Protein AF-A0A7W9JCG9-F1 (afdb_monomer_lite)

Sequence (90 aa):
MIESADEFVRLRTSDDPAEFRRAAHEPAGVDTWLEVIDRFPEMRVWVAHNKTVPLAVLELLRHDADERVQRMVLEKRSWARAHPDDTSRK

Secondary structure (DSSP, 8-state):
-B--HHHHHHHHT-S-HHHHHHHHHS-B-HHHHHHHHHH-GGGHHHHHH-TT--HHHHHHHTT-S-HHHHHHHHT-HHHHHH-GGG----

Radius of gyration: 12.91 Å; chains: 1; bounding box: 24×22×38 Å

pLDDT: mean 92.04, std 8.45, range [44.88, 97.56]

Structure (mmCIF, N/CA/C/O backbone):
data_AF-A0A7W9JCG9-F1
#
_entry.id   AF-A0A7W9JCG9-F1
#
loop_
_atom_site.group_PDB
_atom_site.id
_atom_site.type_symbol
_atom_site.label_atom_id
_atom_site.label_alt_id
_atom_site.label_comp_id
_atom_site.label_asym_id
_atom_site.label_entity_id
_atom_site.label_seq_id
_atom_site.pdbx_PDB_ins_code
_atom_site.Cartn_x
_atom_site.Cartn_y
_atom_site.Cartn_z
_atom_site.occupancy
_atom_site.B_iso_or_equiv
_atom_site.auth_seq_id
_atom_site.auth_comp_id
_atom_site.auth_asym_id
_atom_site.auth_atom_id
_atom_site.pdbx_PDB_model_num
ATOM 1 N N . MET A 1 1 ? 7.730 -0.048 13.696 1.00 87.00 1 MET A N 1
ATOM 2 C CA . MET A 1 1 ? 7.409 -0.808 12.476 1.00 87.00 1 MET A CA 1
ATOM 3 C C . MET A 1 1 ? 5.959 -1.245 12.603 1.00 87.00 1 MET A C 1
ATOM 5 O O . MET A 1 1 ? 5.534 -1.443 13.732 1.00 87.00 1 MET A O 1
ATOM 9 N N . ILE A 1 2 ? 5.202 -1.343 11.512 1.00 92.75 2 ILE A N 1
ATOM 10 C CA . ILE A 1 2 ? 3.865 -1.955 11.533 1.00 92.75 2 ILE A CA 1
ATOM 11 C C . ILE A 1 2 ? 4.057 -3.466 11.445 1.00 92.75 2 ILE A C 1
ATOM 13 O O . ILE A 1 2 ? 4.760 -3.937 10.549 1.00 92.75 2 ILE A O 1
ATOM 17 N N . GLU A 1 3 ? 3.479 -4.204 12.387 1.00 93.38 3 GLU A N 1
ATOM 18 C CA . GLU A 1 3 ? 3.788 -5.622 12.595 1.00 93.38 3 GLU A CA 1
ATOM 19 C C . GLU A 1 3 ? 2.774 -6.564 11.935 1.00 93.38 3 GLU A C 1
ATOM 21 O O . GLU A 1 3 ? 3.085 -7.729 11.704 1.00 93.38 3 GLU A O 1
ATOM 26 N N . SER A 1 4 ? 1.575 -6.080 11.588 1.00 96.38 4 SER A N 1
ATOM 27 C CA . SER A 1 4 ? 0.534 -6.906 10.956 1.00 96.38 4 SER A CA 1
ATOM 28 C C . SER A 1 4 ? -0.393 -6.122 10.026 1.00 96.38 4 SER A C 1
ATOM 30 O O . SER A 1 4 ? -0.507 -4.894 10.116 1.00 96.38 4 SER A O 1
ATOM 32 N N . ALA A 1 5 ? -1.083 -6.845 9.138 1.00 96.00 5 ALA A N 1
ATOM 33 C CA . ALA A 1 5 ? -2.075 -6.256 8.246 1.00 96.00 5 ALA A CA 1
ATOM 34 C C . ALA A 1 5 ? -3.247 -5.644 9.025 1.00 96.00 5 ALA A C 1
ATOM 36 O O . ALA A 1 5 ? -3.640 -4.511 8.756 1.00 96.00 5 ALA A O 1
ATOM 37 N N . ASP A 1 6 ? -3.751 -6.345 10.044 1.00 96.81 6 ASP A N 1
ATOM 38 C CA . ASP A 1 6 ? -4.822 -5.845 10.910 1.00 96.81 6 ASP A CA 1
ATOM 39 C C . ASP A 1 6 ? -4.413 -4.560 11.648 1.00 96.81 6 ASP A C 1
ATOM 41 O O . ASP A 1 6 ? -5.212 -3.626 11.754 1.00 96.81 6 ASP A O 1
ATOM 45 N N . GLU A 1 7 ? -3.158 -4.462 12.108 1.00 96.31 7 GLU A N 1
ATOM 46 C CA . GLU A 1 7 ? -2.645 -3.224 12.702 1.00 96.31 7 GLU A CA 1
ATOM 47 C C . GLU A 1 7 ? -2.660 -2.079 11.684 1.00 96.31 7 GLU A C 1
ATOM 49 O O . GLU A 1 7 ? -3.139 -0.990 12.007 1.00 96.31 7 GLU A O 1
ATOM 54 N N . PHE A 1 8 ? -2.185 -2.312 10.455 1.00 95.50 8 PHE A N 1
ATOM 55 C CA . PHE A 1 8 ? -2.208 -1.295 9.403 1.00 95.50 8 PHE A CA 1
ATOM 56 C C . PHE A 1 8 ? -3.625 -0.767 9.166 1.00 95.50 8 PHE A C 1
ATOM 58 O O . PHE A 1 8 ? -3.831 0.449 9.159 1.00 95.50 8 PHE A O 1
ATOM 65 N N . VAL A 1 9 ? -4.599 -1.670 9.011 1.00 95.62 9 VAL A N 1
ATOM 66 C CA . VAL A 1 9 ? -6.002 -1.303 8.787 1.00 95.62 9 VAL A CA 1
ATOM 67 C C . VAL A 1 9 ? -6.540 -0.503 9.964 1.00 95.62 9 VAL A C 1
ATOM 69 O O . VAL A 1 9 ? -7.041 0.601 9.755 1.00 95.62 9 VAL A O 1
ATOM 72 N N . ARG A 1 10 ? -6.348 -0.991 11.198 1.00 96.19 10 ARG A N 1
ATOM 73 C CA . ARG A 1 10 ? -6.789 -0.300 12.418 1.00 96.19 10 ARG A CA 1
ATOM 74 C C . ARG A 1 10 ? -6.234 1.120 12.496 1.00 96.19 10 ARG A C 1
ATOM 76 O O . ARG A 1 10 ? -6.983 2.050 12.775 1.00 96.19 10 ARG A O 1
ATOM 83 N N . LEU A 1 11 ? -4.938 1.299 12.233 1.00 94.88 11 LEU A N 1
ATOM 84 C CA . LEU A 1 11 ? -4.296 2.615 12.246 1.00 94.88 11 LEU A CA 1
ATOM 85 C C . LEU A 1 11 ? -4.825 3.519 11.119 1.00 94.88 11 LEU A C 1
ATOM 87 O O . LEU A 1 11 ? -4.964 4.726 11.306 1.00 94.88 11 LEU A O 1
ATOM 91 N N . ARG A 1 12 ? -5.122 2.959 9.940 1.00 93.75 12 ARG A N 1
ATOM 92 C CA . ARG A 1 12 ? -5.638 3.705 8.781 1.00 93.75 12 ARG A CA 1
ATOM 93 C C . ARG A 1 12 ? -7.075 4.181 8.970 1.00 93.75 12 ARG A C 1
ATOM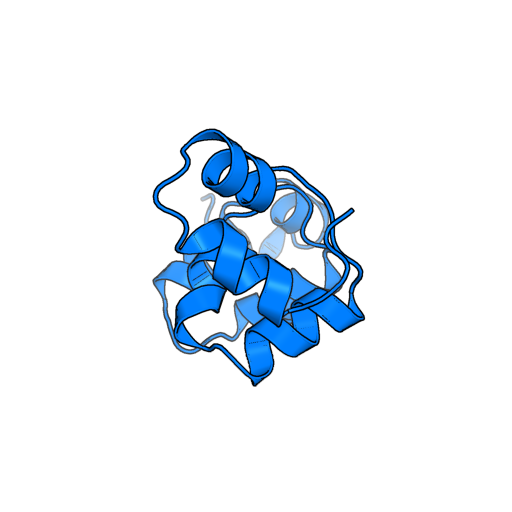 95 O O . ARG A 1 12 ? -7.425 5.232 8.439 1.00 93.75 12 ARG A O 1
ATOM 102 N N . THR A 1 13 ? -7.881 3.422 9.701 1.00 93.25 13 THR A N 1
ATOM 103 C CA . THR A 1 13 ? -9.284 3.737 9.998 1.00 93.25 13 THR A CA 1
ATOM 104 C C . THR A 1 13 ? -9.473 4.388 11.365 1.00 93.25 13 THR A C 1
ATOM 106 O O . THR A 1 13 ? -10.609 4.588 11.779 1.00 93.25 13 THR A O 1
ATOM 109 N N . SER A 1 14 ? -8.389 4.676 12.087 1.00 94.56 14 SER A N 1
ATOM 110 C CA . SER A 1 14 ? -8.458 5.326 13.392 1.00 94.56 14 SER A CA 1
ATOM 111 C C . SER A 1 14 ? -8.849 6.796 13.258 1.00 94.56 14 SER A C 1
ATOM 113 O O . SER A 1 14 ? -8.347 7.506 12.381 1.00 94.56 14 SER A O 1
ATOM 115 N N . ASP A 1 15 ? -9.697 7.260 14.174 1.00 94.12 15 ASP A N 1
ATOM 116 C CA . ASP A 1 15 ? -10.033 8.677 14.331 1.00 94.12 15 ASP A CA 1
ATOM 117 C C . ASP A 1 15 ? -8.889 9.480 14.973 1.00 94.12 15 ASP A C 1
ATOM 119 O O . ASP A 1 15 ? -8.913 10.712 14.945 1.00 94.12 15 ASP A O 1
ATOM 123 N N . ASP A 1 16 ? -7.874 8.812 15.538 1.00 95.44 16 ASP A N 1
ATOM 124 C CA . ASP A 1 16 ? -6.685 9.477 16.065 1.00 95.44 16 ASP A CA 1
ATOM 125 C C . ASP A 1 16 ? -5.765 9.928 14.909 1.00 95.44 16 ASP A C 1
ATOM 127 O O . ASP A 1 16 ? -5.166 9.096 14.210 1.00 95.44 16 ASP A O 1
ATOM 131 N N . PRO A 1 17 ? -5.556 11.249 14.718 1.00 92.19 17 PRO A N 1
ATOM 132 C CA . PRO A 1 17 ? -4.669 11.757 13.678 1.00 92.19 17 PRO A CA 1
ATOM 133 C C . PRO A 1 17 ? -3.220 11.272 13.816 1.00 92.19 17 PRO A C 1
ATOM 135 O O . PRO A 1 17 ? -2.490 11.253 12.821 1.00 92.19 17 PRO A O 1
ATOM 138 N N . ALA A 1 18 ? -2.764 10.926 15.023 1.00 92.69 18 ALA A N 1
ATOM 139 C CA . ALA A 1 18 ? -1.432 10.385 15.256 1.00 92.69 18 ALA A CA 1
ATOM 140 C C . ALA A 1 18 ? -1.310 8.954 14.716 1.00 92.69 18 ALA A C 1
ATOM 142 O O . ALA A 1 18 ? -0.371 8.675 13.967 1.00 92.69 18 ALA A O 1
ATOM 143 N N . GLU A 1 19 ? -2.277 8.081 15.013 1.00 93.12 19 GLU A N 1
ATOM 144 C CA . GLU A 1 19 ? -2.335 6.715 14.471 1.00 93.12 19 GLU A CA 1
ATOM 145 C C . GLU A 1 19 ? -2.482 6.728 12.943 1.00 93.12 19 GLU A C 1
ATOM 147 O O . GLU A 1 19 ? -1.733 6.054 12.229 1.00 93.12 19 GLU A O 1
ATOM 152 N N . PHE A 1 20 ? -3.354 7.592 12.422 1.00 90.50 20 PHE A N 1
ATOM 153 C CA . PHE A 1 20 ? -3.513 7.773 10.984 1.00 90.50 20 PHE A CA 1
ATOM 154 C C . PHE A 1 20 ? -2.209 8.243 10.324 1.00 90.50 20 PHE A C 1
ATOM 156 O O . PHE A 1 20 ? -1.799 7.728 9.284 1.00 90.50 20 PHE A O 1
ATOM 163 N N . ARG A 1 21 ? -1.490 9.211 10.899 1.00 89.00 21 ARG A N 1
ATOM 164 C CA . ARG A 1 21 ? -0.190 9.623 10.336 1.00 89.00 21 ARG A CA 1
ATOM 165 C C . ARG A 1 21 ? 0.847 8.508 10.429 1.00 89.00 21 ARG A C 1
ATOM 167 O O . ARG A 1 21 ? 1.607 8.327 9.478 1.00 89.00 21 ARG A O 1
ATOM 174 N N . ARG A 1 22 ? 0.857 7.743 11.522 1.00 91.25 22 ARG A N 1
ATOM 175 C CA . ARG A 1 22 ? 1.765 6.607 11.731 1.00 91.25 22 ARG A CA 1
ATOM 176 C C . ARG A 1 22 ? 1.640 5.585 10.596 1.00 91.25 22 ARG A C 1
ATOM 178 O O . ARG A 1 22 ? 2.644 5.290 9.952 1.00 91.25 22 ARG A O 1
ATOM 185 N N . ALA A 1 23 ? 0.420 5.177 10.236 1.00 89.69 23 ALA A N 1
ATOM 186 C CA . ALA A 1 23 ? 0.180 4.249 9.121 1.00 89.69 23 ALA A CA 1
ATOM 187 C C . ALA A 1 23 ? 0.715 4.729 7.757 1.00 89.69 23 ALA A C 1
ATOM 189 O O . ALA A 1 23 ? 1.017 3.916 6.887 1.00 89.69 23 ALA A O 1
ATOM 190 N N . ALA A 1 24 ? 0.833 6.041 7.537 1.00 87.38 24 ALA A N 1
ATOM 191 C CA . ALA A 1 24 ? 1.308 6.590 6.265 1.00 87.38 24 ALA A CA 1
ATOM 192 C C . ALA A 1 24 ? 2.845 6.623 6.137 1.00 87.38 24 ALA A C 1
ATOM 194 O O . ALA A 1 24 ? 3.367 6.759 5.024 1.00 87.38 24 ALA A O 1
ATOM 195 N N . HIS A 1 25 ? 3.565 6.550 7.260 1.00 87.56 25 HIS A N 1
ATOM 196 C CA . HIS A 1 25 ? 5.007 6.804 7.329 1.00 87.56 25 HIS A CA 1
ATOM 197 C C . HIS A 1 25 ? 5.821 5.646 7.887 1.00 87.56 25 HIS A C 1
ATOM 199 O O . HIS A 1 25 ? 7.019 5.571 7.616 1.00 87.56 25 HIS A O 1
ATOM 205 N N . GLU A 1 26 ? 5.207 4.776 8.674 1.00 91.38 26 GLU A N 1
ATOM 206 C CA . GLU A 1 26 ? 5.917 3.683 9.306 1.00 91.38 26 GLU A CA 1
ATOM 207 C C . GLU A 1 26 ? 6.080 2.497 8.340 1.00 91.38 26 GLU A C 1
ATOM 209 O O . GLU A 1 26 ? 5.124 2.145 7.640 1.00 91.38 26 GLU A O 1
ATOM 214 N N . PRO A 1 27 ? 7.281 1.890 8.266 1.00 92.12 27 PRO A N 1
ATOM 215 C CA . PRO A 1 27 ? 7.509 0.718 7.434 1.00 92.12 27 PRO A CA 1
ATOM 216 C C . PRO A 1 27 ? 6.828 -0.519 8.012 1.00 92.12 27 PRO A C 1
ATOM 218 O O . PRO A 1 27 ? 6.731 -0.669 9.231 1.00 92.12 27 PRO A O 1
ATOM 221 N N . ALA A 1 28 ? 6.453 -1.428 7.118 1.00 94.31 28 ALA A N 1
ATOM 222 C CA . ALA A 1 28 ? 6.036 -2.793 7.421 1.00 94.31 28 ALA A CA 1
ATOM 223 C C . ALA A 1 28 ? 6.886 -3.785 6.611 1.00 94.31 28 ALA A C 1
ATOM 225 O O . ALA A 1 28 ? 7.506 -3.402 5.609 1.00 94.31 28 ALA A O 1
ATOM 226 N N . GLY A 1 29 ? 6.908 -5.046 7.043 1.00 94.44 29 GLY A N 1
ATOM 227 C CA . GLY A 1 29 ? 7.544 -6.129 6.295 1.00 94.44 29 GLY A CA 1
ATOM 228 C C . GLY A 1 29 ? 6.860 -6.380 4.948 1.00 94.44 29 GLY A C 1
ATOM 229 O O . GLY A 1 29 ? 5.703 -6.010 4.750 1.00 94.44 29 GLY A O 1
ATOM 230 N N . VAL A 1 30 ? 7.571 -7.019 4.012 1.00 95.06 30 VAL A N 1
ATOM 231 C CA . VAL A 1 30 ? 6.992 -7.406 2.710 1.00 95.06 30 VAL A CA 1
ATOM 232 C C . VAL A 1 30 ? 5.773 -8.299 2.926 1.00 95.06 30 VAL A C 1
ATOM 234 O O . VAL A 1 30 ? 4.715 -7.984 2.395 1.00 95.06 30 VAL A O 1
ATOM 237 N N . ASP A 1 31 ? 5.890 -9.329 3.768 1.00 95.81 31 ASP A N 1
ATOM 238 C CA . ASP A 1 31 ? 4.791 -10.257 4.061 1.00 95.81 31 ASP A CA 1
ATOM 239 C C . ASP A 1 31 ? 3.563 -9.534 4.624 1.00 95.81 31 ASP A C 1
ATOM 241 O O . ASP A 1 31 ? 2.444 -9.792 4.192 1.00 95.81 31 ASP A O 1
ATOM 245 N N . THR A 1 32 ? 3.771 -8.544 5.498 1.00 96.69 32 THR A N 1
ATOM 246 C CA . THR A 1 32 ? 2.693 -7.702 6.029 1.00 96.69 32 THR A CA 1
ATOM 247 C C . THR A 1 32 ? 1.972 -6.937 4.919 1.00 96.69 32 THR A C 1
ATOM 249 O O . THR A 1 32 ? 0.747 -6.877 4.905 1.00 96.69 32 THR A O 1
ATOM 252 N N . TRP A 1 33 ? 2.702 -6.357 3.961 1.00 96.44 33 TRP A N 1
ATOM 253 C CA . TRP A 1 33 ? 2.076 -5.656 2.837 1.00 96.44 33 TRP A CA 1
ATOM 254 C C . TRP A 1 33 ? 1.323 -6.595 1.899 1.00 96.44 33 TRP A C 1
ATOM 256 O O . TRP A 1 33 ? 0.242 -6.239 1.434 1.00 96.44 33 TRP A O 1
ATOM 266 N N . LEU A 1 34 ? 1.882 -7.775 1.625 1.00 95.69 34 LEU A N 1
ATOM 267 C CA . LEU A 1 34 ? 1.218 -8.798 0.817 1.00 95.69 34 LEU A CA 1
ATOM 268 C C . LEU A 1 34 ? -0.090 -9.237 1.472 1.00 95.69 34 LEU A C 1
ATOM 270 O O . LEU A 1 34 ? -1.122 -9.293 0.810 1.00 95.69 34 LEU A O 1
ATOM 274 N N . GLU A 1 35 ? -0.059 -9.450 2.784 1.00 97.25 35 GLU A N 1
ATOM 275 C CA . GLU A 1 35 ? -1.236 -9.790 3.571 1.00 97.25 35 GLU A CA 1
ATOM 276 C C . GLU A 1 35 ? -2.300 -8.678 3.525 1.00 97.25 35 GLU A C 1
ATOM 278 O O . GLU A 1 35 ? -3.483 -8.978 3.363 1.00 97.25 35 GLU A O 1
ATOM 283 N N . VAL A 1 36 ? -1.909 -7.394 3.584 1.00 96.50 36 VAL A N 1
ATOM 284 C CA . VAL A 1 36 ? -2.853 -6.271 3.407 1.00 96.50 36 VAL A CA 1
ATOM 285 C C . VAL A 1 36 ? -3.513 -6.314 2.028 1.00 96.50 36 VAL A C 1
ATOM 287 O O . VAL A 1 36 ? -4.725 -6.144 1.925 1.00 96.50 36 VAL A O 1
ATOM 290 N N . ILE A 1 37 ? -2.734 -6.530 0.967 1.00 95.56 37 ILE A N 1
ATOM 291 C CA . ILE A 1 37 ? -3.236 -6.531 -0.416 1.00 95.56 37 ILE A CA 1
ATOM 292 C C . ILE A 1 37 ? -4.217 -7.683 -0.655 1.00 95.56 37 ILE A C 1
ATOM 294 O O . ILE A 1 37 ? -5.214 -7.497 -1.363 1.00 95.56 37 ILE A O 1
ATOM 298 N N . ASP A 1 38 ? -3.931 -8.849 -0.080 1.00 95.81 38 ASP A N 1
ATOM 299 C CA . ASP A 1 38 ? -4.753 -10.048 -0.214 1.00 95.81 38 ASP A CA 1
ATOM 300 C C . ASP A 1 38 ? -6.051 -9.940 0.599 1.00 95.81 38 ASP A C 1
ATOM 302 O O . ASP A 1 38 ? -7.145 -10.093 0.054 1.00 95.81 38 ASP A O 1
ATOM 306 N N . ARG A 1 39 ? -5.946 -9.587 1.888 1.00 97.56 39 ARG A N 1
ATOM 307 C CA . ARG A 1 39 ? -7.082 -9.591 2.825 1.00 97.56 39 ARG A CA 1
ATOM 308 C C . ARG A 1 39 ? -7.952 -8.337 2.763 1.00 97.56 39 ARG A C 1
ATOM 310 O O . ARG A 1 39 ? -9.142 -8.429 3.053 1.00 97.56 39 ARG A O 1
ATOM 317 N N . PHE A 1 40 ? -7.382 -7.186 2.402 1.00 96.44 40 PHE A N 1
ATOM 318 C CA . PHE A 1 40 ? -8.057 -5.882 2.451 1.00 96.44 40 PHE A CA 1
ATOM 319 C C . PHE A 1 40 ? -7.912 -5.122 1.118 1.00 96.44 40 PHE A C 1
ATOM 321 O O . PHE A 1 40 ? -7.134 -4.165 1.015 1.00 96.44 40 PHE A O 1
ATOM 328 N N . PRO A 1 41 ? -8.642 -5.522 0.058 1.00 94.25 41 PRO A N 1
ATOM 329 C CA . PRO A 1 41 ? -8.543 -4.897 -1.262 1.00 94.25 41 PRO A CA 1
ATOM 330 C C . PRO A 1 41 ? -8.777 -3.378 -1.269 1.00 94.25 41 PRO A C 1
ATOM 332 O O . PRO A 1 41 ? -8.126 -2.645 -2.012 1.00 94.25 41 PRO A O 1
ATOM 335 N N . GLU A 1 42 ? -9.652 -2.880 -0.399 1.00 94.12 42 GLU A N 1
ATOM 336 C CA . GLU A 1 42 ? -9.940 -1.457 -0.211 1.00 94.12 42 GLU A CA 1
ATOM 337 C C . GLU A 1 42 ? -8.737 -0.658 0.320 1.00 94.12 42 GLU A C 1
ATOM 339 O O . GLU A 1 42 ? -8.675 0.565 0.173 1.00 94.12 42 GLU A O 1
ATOM 344 N N . MET A 1 43 ? -7.750 -1.343 0.904 1.00 95.69 43 MET A N 1
ATOM 345 C CA . MET A 1 43 ? -6.553 -0.735 1.480 1.00 95.69 43 MET A CA 1
ATOM 346 C C . MET A 1 43 ? -5.396 -0.611 0.489 1.00 95.69 43 MET A C 1
ATOM 348 O O . MET A 1 43 ? -4.437 0.115 0.760 1.00 95.69 43 MET A O 1
ATOM 352 N N . ARG A 1 44 ? -5.484 -1.233 -0.692 1.00 96.25 44 ARG A N 1
ATOM 353 C CA . ARG A 1 44 ? -4.412 -1.235 -1.706 1.00 96.25 44 ARG A CA 1
ATOM 354 C C . ARG A 1 44 ? -4.016 0.161 -2.172 1.00 96.25 44 ARG A C 1
ATOM 356 O O . ARG A 1 44 ? -2.833 0.429 -2.373 1.00 96.25 44 ARG A O 1
ATOM 363 N N . VAL A 1 45 ? -4.975 1.085 -2.257 1.00 95.44 45 VAL A N 1
ATOM 364 C CA . VAL A 1 45 ? -4.704 2.499 -2.569 1.00 95.44 45 VAL A CA 1
ATOM 365 C C . VAL A 1 45 ? -3.828 3.161 -1.503 1.00 95.44 45 VAL A C 1
ATOM 367 O O . VAL A 1 45 ? -2.929 3.940 -1.820 1.00 95.44 45 VAL A O 1
ATOM 370 N N . TRP A 1 46 ? -4.021 2.806 -0.231 1.00 94.88 46 TRP A N 1
ATOM 371 C CA . TRP A 1 46 ? -3.214 3.319 0.872 1.00 94.88 46 TRP A CA 1
ATOM 372 C C . TRP A 1 46 ? -1.827 2.687 0.907 1.00 94.88 46 TRP A C 1
ATOM 374 O O . TRP A 1 46 ? -0.855 3.393 1.184 1.00 94.88 46 TRP A O 1
ATOM 384 N N . VAL A 1 47 ? -1.717 1.402 0.556 1.00 95.38 47 VAL A N 1
ATOM 385 C CA . VAL A 1 47 ? -0.423 0.741 0.339 1.00 95.38 47 VAL A CA 1
ATOM 386 C C . VAL A 1 47 ? 0.328 1.459 -0.786 1.00 95.38 47 VAL A C 1
ATOM 388 O O . VAL A 1 47 ? 1.427 1.962 -0.568 1.00 95.38 47 VAL A O 1
ATOM 391 N N . ALA A 1 48 ? -0.294 1.658 -1.951 1.00 94.94 48 ALA A N 1
ATOM 392 C CA . ALA A 1 48 ? 0.303 2.418 -3.049 1.00 94.94 48 ALA A CA 1
ATOM 393 C C . ALA A 1 48 ? 0.647 3.866 -2.659 1.00 94.94 48 ALA A C 1
ATOM 395 O O . ALA A 1 48 ? 1.605 4.431 -3.177 1.00 94.94 48 ALA A O 1
ATOM 396 N N . HIS A 1 49 ? -0.058 4.493 -1.718 1.00 91.75 49 HIS A N 1
ATOM 397 C CA . HIS A 1 49 ? 0.305 5.826 -1.230 1.00 91.75 49 HIS A CA 1
ATOM 398 C C . HIS A 1 49 ? 1.533 5.818 -0.304 1.00 91.75 49 HIS A C 1
ATOM 400 O O . HIS A 1 49 ? 2.312 6.778 -0.296 1.00 91.75 49 HIS A O 1
ATOM 406 N N . ASN A 1 50 ? 1.744 4.753 0.471 1.00 91.19 50 ASN A N 1
ATOM 407 C CA . ASN A 1 50 ? 2.775 4.721 1.502 1.00 91.19 50 ASN A CA 1
ATOM 408 C C . ASN A 1 50 ? 4.194 4.825 0.886 1.00 91.19 50 ASN A C 1
ATOM 410 O O . ASN A 1 50 ? 4.514 4.289 -0.183 1.00 91.19 50 ASN A O 1
ATOM 414 N N . LYS A 1 51 ? 5.048 5.636 1.522 1.00 86.50 51 LYS A N 1
ATOM 415 C CA . LYS A 1 51 ? 6.400 5.965 1.031 1.00 86.50 51 LYS A CA 1
ATOM 416 C C . LYS A 1 51 ? 7.431 4.876 1.320 1.00 86.50 51 LYS A C 1
ATOM 418 O O . LYS A 1 51 ? 8.491 4.883 0.704 1.00 86.50 51 LYS A O 1
ATOM 423 N N . THR A 1 52 ? 7.128 3.993 2.263 1.00 90.62 52 THR A N 1
ATOM 424 C CA . THR A 1 52 ? 8.015 2.928 2.742 1.00 90.62 52 THR A CA 1
ATOM 425 C C . THR A 1 52 ? 7.742 1.580 2.085 1.00 90.62 52 THR A C 1
ATOM 427 O O . THR A 1 52 ? 8.438 0.612 2.378 1.00 90.62 52 THR A O 1
ATOM 430 N N . VAL A 1 53 ? 6.753 1.514 1.187 1.00 94.12 53 VAL A N 1
ATOM 431 C CA . VAL A 1 53 ? 6.392 0.275 0.498 1.00 94.12 53 VAL A CA 1
ATOM 432 C C . VAL A 1 53 ? 7.564 -0.238 -0.345 1.00 94.12 53 VAL A C 1
ATOM 434 O O . VAL A 1 53 ? 8.088 0.514 -1.178 1.00 94.12 53 VAL A O 1
ATOM 437 N N . PRO A 1 54 ? 7.977 -1.503 -0.149 1.00 94.94 54 PRO A N 1
ATOM 438 C CA . PRO A 1 54 ? 9.036 -2.133 -0.929 1.00 94.94 54 PRO A CA 1
ATOM 439 C C . PRO A 1 54 ? 8.699 -2.227 -2.422 1.00 94.94 54 PRO A C 1
ATOM 441 O O . PRO A 1 54 ? 7.539 -2.385 -2.796 1.00 94.94 54 PRO A O 1
ATOM 444 N N . LEU A 1 55 ? 9.724 -2.206 -3.282 1.00 94.62 55 LEU A N 1
ATOM 445 C CA . LEU A 1 55 ? 9.547 -2.294 -4.738 1.00 94.62 55 LEU A CA 1
ATOM 446 C C . LEU A 1 55 ? 8.781 -3.558 -5.167 1.00 94.62 55 LEU A C 1
ATOM 448 O O . LEU A 1 55 ? 7.870 -3.440 -5.974 1.00 94.62 55 LEU A O 1
ATOM 452 N N . ALA A 1 56 ? 9.067 -4.714 -4.560 1.00 94.94 56 ALA A N 1
ATOM 453 C CA . ALA A 1 56 ? 8.376 -5.976 -4.856 1.00 94.94 56 ALA A CA 1
ATOM 454 C C . ALA A 1 56 ? 6.850 -5.892 -4.656 1.00 94.94 56 ALA A C 1
ATOM 456 O O . ALA A 1 56 ? 6.074 -6.502 -5.383 1.00 94.94 56 ALA A O 1
ATOM 457 N N . VAL A 1 57 ? 6.397 -5.091 -3.688 1.00 96.69 57 VAL A N 1
ATOM 458 C CA . VAL A 1 57 ? 4.967 -4.857 -3.456 1.00 96.69 57 VAL A CA 1
ATOM 459 C C . VAL A 1 57 ? 4.393 -3.929 -4.533 1.00 96.69 57 VAL A C 1
ATOM 461 O O . VAL A 1 57 ? 3.276 -4.131 -4.998 1.00 96.69 57 VAL A O 1
ATOM 464 N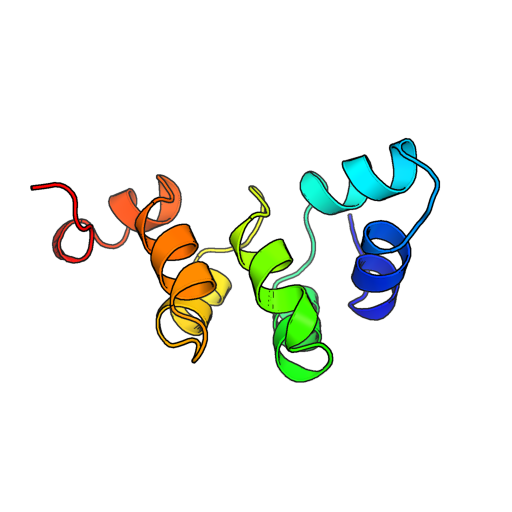 N . LEU A 1 58 ? 5.160 -2.924 -4.969 1.00 96.06 58 LEU A N 1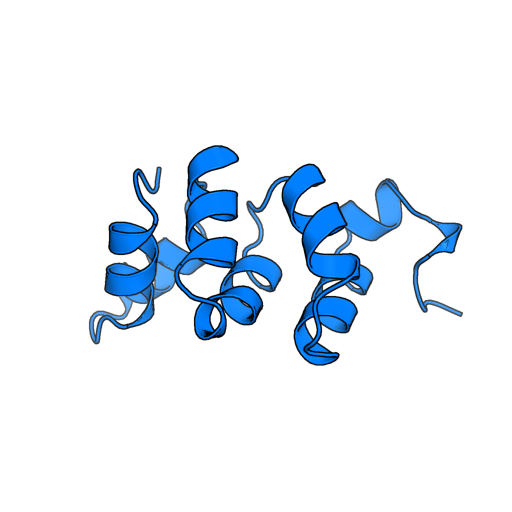
ATOM 465 C CA . LEU A 1 58 ? 4.759 -2.036 -6.066 1.00 96.06 58 LEU A CA 1
ATOM 466 C C . LEU A 1 58 ? 4.633 -2.786 -7.399 1.00 96.06 58 LEU A C 1
ATOM 468 O O . LEU A 1 58 ? 3.726 -2.480 -8.166 1.00 96.06 58 LEU A O 1
ATOM 472 N N . GLU A 1 59 ? 5.494 -3.773 -7.654 1.00 95.56 59 GLU A N 1
ATOM 473 C CA . GLU A 1 59 ? 5.433 -4.635 -8.846 1.00 95.56 59 GLU A CA 1
ATOM 474 C C . GLU A 1 59 ? 4.121 -5.419 -8.915 1.00 95.56 59 GLU A C 1
ATOM 476 O O . GLU A 1 59 ? 3.530 -5.541 -9.984 1.00 95.56 59 GLU A O 1
ATOM 481 N N . LEU A 1 60 ? 3.600 -5.864 -7.771 1.00 95.75 60 LEU A N 1
ATOM 482 C CA . LEU A 1 60 ? 2.276 -6.482 -7.706 1.00 95.75 60 LEU A CA 1
ATOM 483 C C . LEU A 1 60 ? 1.165 -5.457 -7.958 1.00 95.75 60 LEU A C 1
ATOM 485 O O . LEU A 1 60 ? 0.271 -5.687 -8.771 1.00 95.75 60 LEU A O 1
ATOM 489 N N . LEU A 1 61 ? 1.238 -4.296 -7.301 1.00 96.12 61 LEU A N 1
ATOM 490 C CA . LEU A 1 61 ? 0.222 -3.244 -7.415 1.00 96.12 61 LEU A CA 1
ATOM 491 C C . LEU A 1 61 ? 0.170 -2.581 -8.803 1.00 96.12 61 LEU A C 1
ATOM 493 O O . LEU A 1 61 ? -0.855 -2.007 -9.166 1.00 96.12 61 LEU A O 1
ATOM 497 N N . ARG A 1 62 ? 1.233 -2.681 -9.612 1.00 95.50 62 ARG A N 1
ATOM 498 C CA . ARG A 1 62 ? 1.252 -2.242 -11.020 1.00 95.50 62 ARG A CA 1
ATOM 499 C C . ARG A 1 62 ? 0.159 -2.911 -11.859 1.00 95.50 62 ARG A C 1
ATOM 501 O O . ARG A 1 62 ? -0.300 -2.312 -12.830 1.00 95.50 62 ARG A O 1
ATOM 508 N N . HIS A 1 63 ? -0.258 -4.114 -11.478 1.00 94.62 63 HIS A N 1
ATOM 509 C CA . HIS A 1 63 ? -1.289 -4.899 -12.155 1.00 94.62 63 HIS A CA 1
ATOM 510 C C . HIS A 1 63 ? -2.634 -4.895 -11.413 1.00 94.62 63 HIS A C 1
ATOM 512 O O . HIS A 1 63 ? -3.508 -5.699 -11.736 1.00 94.62 63 HIS A O 1
ATOM 518 N N . ASP A 1 64 ? -2.810 -4.023 -10.415 1.00 96.75 64 ASP A N 1
ATOM 519 C CA . ASP A 1 64 ? -4.051 -3.958 -9.643 1.00 96.75 64 ASP A CA 1
ATOM 520 C C . ASP A 1 64 ? -5.248 -3.558 -10.518 1.00 96.75 64 ASP A C 1
ATOM 522 O O . ASP A 1 64 ? -5.103 -2.804 -11.474 1.00 96.75 64 ASP A O 1
ATOM 526 N N . ALA A 1 65 ? -6.446 -4.041 -10.195 1.00 94.94 65 ALA A N 1
ATOM 527 C CA . ALA A 1 65 ? -7.646 -3.734 -10.971 1.00 94.94 65 ALA A CA 1
ATOM 528 C C . ALA A 1 65 ? -8.075 -2.254 -10.882 1.00 94.94 65 ALA A C 1
ATOM 530 O O . ALA A 1 65 ? -8.764 -1.770 -11.780 1.00 94.94 65 ALA A O 1
ATOM 531 N N . ASP A 1 66 ? -7.691 -1.528 -9.827 1.00 95.56 66 ASP A N 1
ATOM 532 C CA . ASP A 1 66 ? -7.988 -0.103 -9.670 1.00 95.56 66 ASP A CA 1
ATOM 533 C C . ASP A 1 66 ? -6.925 0.755 -10.378 1.00 95.56 66 ASP A C 1
ATOM 535 O O . ASP A 1 66 ? -5.761 0.833 -9.974 1.00 95.56 66 ASP A O 1
ATOM 539 N N . GLU A 1 67 ? -7.336 1.481 -11.420 1.00 94.31 67 GLU A N 1
ATOM 540 C CA . GLU A 1 67 ? -6.463 2.391 -12.173 1.00 94.31 67 GLU A CA 1
ATOM 541 C C . GLU A 1 67 ? -5.790 3.456 -11.292 1.00 94.31 67 GLU A C 1
ATOM 543 O O . GLU A 1 67 ? -4.704 3.945 -11.620 1.00 94.31 67 GLU A O 1
ATOM 548 N N . ARG A 1 68 ? -6.408 3.837 -10.163 1.00 95.00 68 ARG A N 1
ATOM 549 C CA . ARG A 1 68 ? -5.810 4.784 -9.211 1.00 95.00 68 ARG A CA 1
ATOM 550 C C . ARG A 1 68 ? -4.585 4.174 -8.548 1.00 95.00 68 ARG A C 1
ATOM 552 O O . ARG A 1 68 ? -3.569 4.854 -8.433 1.00 95.00 68 ARG A O 1
ATOM 559 N N . VAL A 1 69 ? -4.659 2.901 -8.163 1.00 96.56 69 VAL A N 1
ATOM 560 C CA . VAL A 1 69 ? -3.535 2.159 -7.578 1.00 96.56 69 VAL A CA 1
ATOM 561 C C . VAL A 1 69 ? -2.391 2.087 -8.586 1.00 96.56 69 VAL A C 1
ATOM 563 O O . VAL A 1 69 ? -1.271 2.494 -8.266 1.00 96.56 69 VAL A O 1
ATOM 566 N N . GLN A 1 70 ? -2.683 1.680 -9.825 1.00 95.38 70 GLN A N 1
ATOM 567 C CA . GLN A 1 70 ? -1.680 1.602 -10.891 1.00 95.38 70 GLN A CA 1
ATOM 568 C C . GLN A 1 70 ? -0.997 2.955 -11.138 1.00 95.38 70 GLN A C 1
ATOM 570 O O . GLN A 1 70 ? 0.230 3.042 -11.197 1.00 95.38 70 GLN A O 1
ATOM 575 N N . ARG A 1 71 ? -1.783 4.036 -11.243 1.00 94.44 71 ARG A N 1
ATOM 576 C CA . ARG A 1 71 ? -1.265 5.396 -11.451 1.00 94.44 71 ARG A CA 1
ATOM 577 C C . ARG A 1 71 ? -0.328 5.824 -10.326 1.00 94.44 71 ARG A C 1
ATOM 579 O O . ARG A 1 71 ? 0.754 6.338 -10.591 1.00 94.44 71 ARG A O 1
ATOM 586 N N . MET A 1 72 ? -0.712 5.570 -9.077 1.00 94.38 72 MET A N 1
ATOM 587 C CA . MET A 1 72 ? 0.108 5.913 -7.915 1.00 94.38 72 MET A CA 1
ATOM 588 C C . MET A 1 72 ? 1.435 5.156 -7.899 1.00 94.38 72 MET A C 1
ATOM 590 O O . MET A 1 72 ? 2.447 5.727 -7.496 1.00 94.38 72 MET A O 1
ATOM 594 N N . VAL A 1 73 ? 1.456 3.899 -8.354 1.00 95.31 73 VAL A N 1
ATOM 595 C CA . VAL A 1 73 ? 2.701 3.140 -8.536 1.00 95.31 73 VAL A CA 1
ATOM 596 C C . VAL A 1 73 ? 3.594 3.818 -9.576 1.00 95.31 73 VAL A C 1
ATOM 598 O O . VAL A 1 73 ? 4.749 4.116 -9.272 1.00 95.31 73 VAL A O 1
ATOM 601 N N . LEU A 1 74 ? 3.055 4.139 -10.756 1.00 93.44 74 LEU A N 1
ATOM 602 C CA . LEU A 1 74 ? 3.812 4.763 -11.850 1.00 93.44 74 LEU A CA 1
ATOM 603 C C . LEU A 1 74 ? 4.406 6.130 -11.493 1.00 93.44 74 LEU A C 1
ATOM 605 O O . LEU A 1 74 ? 5.489 6.484 -11.960 1.00 93.44 74 LEU A O 1
ATOM 609 N N . GLU A 1 75 ? 3.712 6.906 -10.663 1.00 92.19 75 GLU A N 1
ATOM 610 C CA . GLU A 1 75 ? 4.154 8.232 -10.225 1.00 92.19 75 GLU A CA 1
ATOM 611 C C . GLU A 1 75 ? 5.267 8.179 -9.161 1.00 92.19 75 GLU A C 1
ATOM 613 O O . GLU A 1 75 ? 5.904 9.199 -8.859 1.00 92.19 75 GLU A O 1
ATOM 618 N N . LYS A 1 76 ? 5.556 7.007 -8.576 1.00 91.56 76 LYS A N 1
ATOM 619 C CA . LYS A 1 76 ? 6.610 6.892 -7.564 1.00 91.56 76 LYS A CA 1
ATOM 620 C C . LYS A 1 76 ? 7.993 7.043 -8.173 1.00 91.56 76 LYS A C 1
ATOM 622 O O . LYS A 1 76 ? 8.394 6.351 -9.100 1.00 91.56 76 LYS A O 1
ATOM 627 N N . ARG A 1 77 ? 8.822 7.845 -7.500 1.00 91.56 77 ARG A N 1
ATOM 628 C CA . ARG A 1 77 ? 10.253 7.964 -7.825 1.00 91.56 77 ARG A CA 1
ATOM 629 C C . ARG A 1 77 ? 11.009 6.639 -7.694 1.00 91.56 77 ARG A C 1
ATOM 631 O O . ARG A 1 77 ? 11.971 6.439 -8.423 1.00 91.56 77 ARG A O 1
ATOM 638 N N . SER A 1 78 ? 10.640 5.784 -6.736 1.00 91.25 78 SER A N 1
ATOM 639 C CA . SER A 1 78 ? 11.254 4.458 -6.576 1.00 91.25 78 SER A CA 1
ATOM 640 C C . SER A 1 78 ? 10.925 3.556 -7.762 1.00 91.25 78 SER A C 1
ATOM 642 O O . SER A 1 78 ? 11.831 2.913 -8.281 1.00 91.25 78 SER A O 1
ATOM 644 N N . TRP A 1 79 ? 9.674 3.589 -8.232 1.00 94.69 79 TRP A N 1
ATOM 645 C CA . TRP A 1 79 ? 9.252 2.897 -9.446 1.00 94.69 79 TRP A CA 1
ATOM 646 C C . TRP A 1 79 ? 10.014 3.409 -10.664 1.00 94.69 79 TRP A C 1
ATOM 648 O O . TRP A 1 79 ? 10.698 2.635 -11.315 1.00 94.69 79 TRP A O 1
ATOM 658 N N . ALA A 1 80 ? 10.006 4.723 -10.897 1.00 92.81 80 ALA A N 1
ATOM 659 C CA . ALA A 1 80 ? 10.680 5.349 -12.033 1.00 92.81 80 ALA A CA 1
ATOM 660 C C . ALA A 1 80 ? 12.178 5.028 -12.133 1.00 92.81 80 ALA A C 1
ATOM 662 O O . ALA A 1 80 ? 12.730 4.945 -13.224 1.00 92.81 80 ALA A O 1
ATOM 663 N N . ARG A 1 81 ? 12.853 4.866 -10.991 1.00 91.81 81 ARG A N 1
ATOM 664 C CA . ARG A 1 81 ? 14.270 4.482 -10.955 1.00 91.81 81 ARG A CA 1
ATOM 665 C C . ARG A 1 81 ? 14.498 3.019 -11.328 1.00 91.81 81 ARG A C 1
ATOM 667 O O . ARG A 1 81 ? 15.544 2.722 -11.888 1.00 91.81 81 ARG A O 1
ATOM 674 N N . ALA A 1 82 ? 13.568 2.134 -10.978 1.00 93.62 82 ALA A N 1
ATOM 675 C CA . ALA A 1 82 ? 13.659 0.706 -11.271 1.00 93.62 82 ALA A CA 1
ATOM 676 C C . ALA A 1 82 ? 13.119 0.350 -12.669 1.00 93.62 82 ALA A C 1
ATOM 678 O O . ALA A 1 82 ? 13.660 -0.532 -13.323 1.00 93.62 82 ALA A O 1
ATOM 679 N N . HIS A 1 83 ? 12.097 1.072 -13.134 1.00 92.44 83 HIS A N 1
ATOM 680 C CA . HIS A 1 83 ? 11.352 0.828 -14.370 1.00 92.44 83 HIS A CA 1
ATOM 681 C C . HIS A 1 83 ? 11.227 2.129 -15.191 1.00 92.44 83 HIS A C 1
ATOM 683 O O . HIS A 1 83 ? 10.133 2.691 -15.299 1.00 92.44 83 HIS A O 1
ATOM 689 N N . PRO A 1 84 ? 12.334 2.667 -15.739 1.00 86.31 84 PRO A N 1
ATOM 690 C CA . PRO A 1 84 ? 12.339 3.971 -16.409 1.00 86.31 84 PRO A CA 1
ATOM 691 C C . PRO A 1 84 ? 11.429 4.020 -17.645 1.00 86.31 84 PRO A C 1
ATOM 693 O O . PRO A 1 84 ? 10.756 5.029 -17.862 1.00 86.31 84 PRO A O 1
ATOM 696 N N . ASP A 1 85 ? 11.343 2.919 -1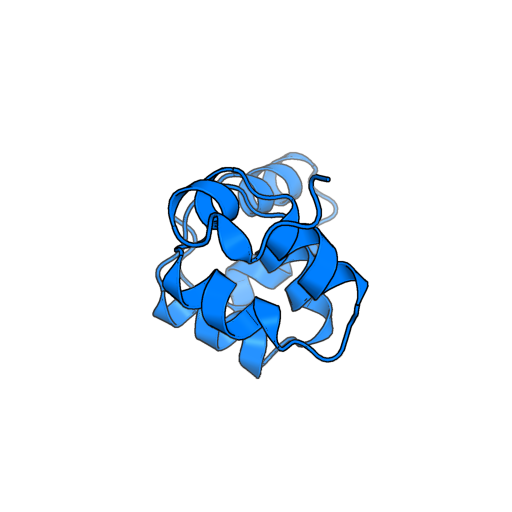8.394 1.00 86.62 85 ASP A N 1
ATOM 697 C CA . ASP A 1 85 ? 10.539 2.809 -19.620 1.00 86.62 85 ASP A CA 1
ATOM 698 C C . ASP A 1 85 ? 9.026 2.730 -19.357 1.00 86.62 85 ASP A C 1
ATOM 700 O O . ASP A 1 85 ? 8.221 2.921 -20.266 1.00 86.62 85 ASP A O 1
ATOM 704 N N . ASP A 1 86 ? 8.634 2.463 -18.109 1.00 82.56 86 ASP A N 1
ATOM 705 C CA . ASP A 1 86 ? 7.249 2.183 -17.722 1.00 82.56 86 ASP A CA 1
ATOM 706 C C . ASP A 1 86 ? 6.532 3.429 -17.165 1.00 82.56 86 ASP A C 1
ATOM 708 O O . ASP A 1 86 ? 5.3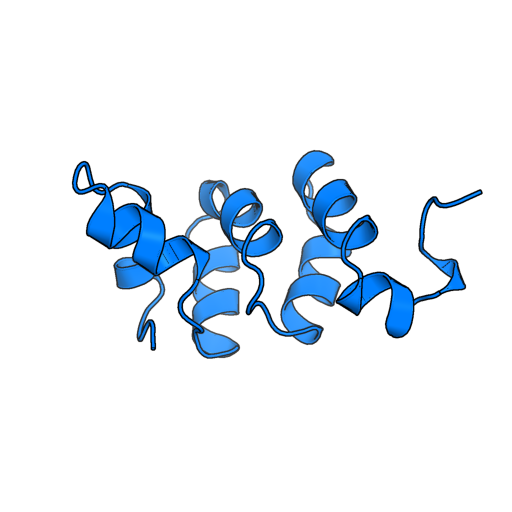32 3.419 -16.885 1.00 82.56 86 ASP A O 1
ATOM 712 N N . THR A 1 87 ? 7.264 4.535 -16.995 1.00 66.56 87 THR A N 1
ATOM 713 C CA . THR A 1 87 ? 6.704 5.774 -16.453 1.00 66.56 87 THR A CA 1
ATOM 714 C C . THR A 1 87 ? 6.004 6.592 -17.530 1.00 66.56 87 THR A C 1
ATOM 716 O O . THR A 1 87 ? 6.566 6.896 -18.577 1.00 66.56 87 THR A O 1
ATOM 719 N N . SER A 1 88 ? 4.779 7.046 -17.251 1.00 58.97 88 SER A N 1
ATOM 720 C CA . SER A 1 88 ? 4.001 7.905 -18.158 1.00 58.97 88 SER A CA 1
ATOM 721 C C . SER A 1 88 ? 4.566 9.326 -18.332 1.00 58.97 88 SER A C 1
ATOM 723 O O . SER A 1 88 ? 3.875 10.184 -18.878 1.00 58.97 88 SER A O 1
ATOM 725 N N . ARG A 1 89 ? 5.798 9.612 -17.885 1.00 53.44 89 ARG A N 1
ATOM 726 C CA . ARG A 1 89 ? 6.459 10.893 -18.161 1.00 53.44 89 ARG A CA 1
ATOM 727 C C . ARG A 1 89 ? 7.016 10.883 -19.585 1.00 53.44 89 ARG A C 1
ATOM 729 O O . ARG A 1 89 ? 8.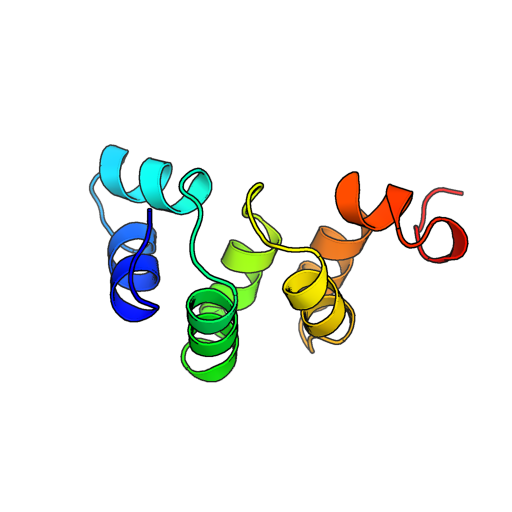199 10.640 -19.799 1.00 53.44 89 ARG A O 1
ATOM 736 N N . LYS A 1 90 ? 6.134 11.164 -20.542 1.00 44.88 90 LYS A N 1
ATOM 737 C CA . LYS A 1 90 ? 6.513 11.921 -21.738 1.00 44.88 90 LYS A CA 1
ATOM 738 C C . LYS A 1 90 ? 6.446 13.412 -21.434 1.00 44.88 90 LYS A C 1
ATOM 740 O O . LYS A 1 90 ? 5.547 13.804 -20.657 1.00 44.88 90 LYS A O 1
#

Foldseek 3Di:
DQEALVLLVCLCPDPDVVSNVCSQEPADDQVRLVRNVVVPVVCLLSLLNRPRRDPVSLVVQCPRPDVSSVLSSLPDPVNCVVPVVSHPPD

Organism: NCBI:txid1540520